Protein AF-A0A432ZAD6-F1 (afdb_monomer_lite)

Structure (mmCIF, N/CA/C/O backbone):
data_AF-A0A432ZAD6-F1
#
_entry.id   AF-A0A432ZAD6-F1
#
loop_
_atom_site.group_PDB
_atom_site.id
_atom_site.type_symbol
_atom_site.label_atom_id
_atom_site.label_alt_id
_atom_site.label_comp_id
_atom_site.label_asym_id
_atom_site.label_entity_id
_atom_site.label_seq_id
_atom_site.pdbx_PDB_ins_code
_atom_site.Cartn_x
_atom_site.Cartn_y
_atom_site.Cartn_z
_atom_site.occupancy
_atom_site.B_iso_or_equiv
_atom_site.auth_seq_id
_atom_site.auth_comp_id
_atom_site.auth_asym_id
_atom_site.auth_atom_id
_atom_site.pdbx_PDB_model_num
ATOM 1 N N . MET A 1 1 ? -1.387 8.967 -21.426 1.00 46.16 1 MET A N 1
ATOM 2 C CA . MET A 1 1 ? -1.398 7.583 -20.900 1.00 46.16 1 MET A CA 1
ATOM 3 C C . MET A 1 1 ? -1.574 7.706 -19.395 1.00 46.16 1 MET A C 1
ATOM 5 O O . MET A 1 1 ? -0.784 8.431 -18.834 1.00 46.16 1 MET A O 1
ATOM 9 N N . ASN A 1 2 ? -2.552 7.140 -18.695 1.00 56.88 2 ASN A N 1
ATOM 10 C CA . ASN A 1 2 ? -3.668 6.284 -19.090 1.00 56.88 2 ASN A CA 1
ATOM 11 C C . ASN A 1 2 ? -4.655 6.241 -17.907 1.00 56.88 2 ASN A C 1
ATOM 13 O O . ASN A 1 2 ? -4.482 5.418 -17.012 1.00 56.88 2 ASN A O 1
ATOM 17 N N . ASN A 1 3 ? -5.732 7.035 -17.953 1.00 74.56 3 ASN A N 1
ATOM 18 C CA . ASN A 1 3 ? -6.835 6.965 -16.976 1.00 74.56 3 ASN A CA 1
ATOM 19 C C . ASN A 1 3 ? -7.328 5.511 -16.779 1.00 74.56 3 ASN A C 1
ATOM 21 O O . ASN A 1 3 ? -7.700 5.096 -15.691 1.00 74.56 3 ASN A O 1
ATOM 25 N N . ILE A 1 4 ? -7.259 4.688 -17.834 1.00 84.56 4 ILE A N 1
ATOM 26 C CA . ILE A 1 4 ? -7.591 3.257 -17.796 1.00 84.56 4 ILE A CA 1
ATOM 27 C C . ILE A 1 4 ? -6.609 2.448 -16.929 1.00 84.56 4 ILE A C 1
ATOM 29 O O . ILE A 1 4 ? -7.041 1.604 -16.146 1.00 84.56 4 ILE A O 1
ATOM 33 N N . ILE A 1 5 ? -5.298 2.686 -17.055 1.00 87.06 5 ILE A N 1
ATOM 34 C CA . ILE A 1 5 ? -4.281 1.980 -16.258 1.00 87.06 5 ILE A CA 1
ATOM 35 C C . ILE A 1 5 ? -4.370 2.433 -14.804 1.00 87.06 5 ILE A C 1
ATOM 37 O O . ILE A 1 5 ? -4.410 1.590 -13.914 1.00 87.06 5 ILE A O 1
ATOM 41 N N . GLU A 1 6 ? -4.480 3.737 -14.561 1.00 88.00 6 GLU A N 1
ATOM 42 C CA . GLU A 1 6 ? -4.638 4.293 -13.215 1.00 88.00 6 GLU A CA 1
ATOM 43 C C . GLU A 1 6 ? -5.882 3.740 -12.514 1.00 88.00 6 GLU A C 1
ATOM 45 O O . GLU A 1 6 ? -5.793 3.315 -11.362 1.00 88.00 6 GLU A O 1
ATOM 50 N N . ASN A 1 7 ? -7.018 3.659 -13.217 1.00 91.19 7 ASN A N 1
ATOM 51 C CA . ASN A 1 7 ? -8.249 3.069 -12.690 1.00 91.19 7 ASN A CA 1
ATOM 52 C C . ASN A 1 7 ? -8.117 1.562 -12.445 1.00 91.19 7 ASN A C 1
ATOM 54 O O . ASN A 1 7 ? -8.635 1.055 -11.448 1.00 91.19 7 ASN A O 1
ATOM 58 N N . ARG A 1 8 ? -7.393 0.834 -13.307 1.00 92.44 8 ARG A N 1
ATOM 59 C CA . ARG A 1 8 ? -7.093 -0.590 -13.090 1.00 92.44 8 ARG A CA 1
ATOM 60 C C . ARG A 1 8 ? -6.236 -0.789 -11.841 1.00 92.44 8 ARG A C 1
ATOM 62 O O . ARG A 1 8 ? -6.579 -1.635 -11.017 1.00 92.44 8 ARG A O 1
ATOM 69 N N . ILE A 1 9 ? -5.161 -0.014 -11.686 1.00 93.88 9 ILE A N 1
ATOM 70 C CA . ILE A 1 9 ? -4.282 -0.067 -10.508 1.00 93.88 9 ILE A CA 1
ATOM 71 C C . ILE A 1 9 ? -5.083 0.274 -9.257 1.00 93.88 9 ILE A C 1
ATOM 73 O O . ILE A 1 9 ? -5.061 -0.505 -8.309 1.00 93.88 9 ILE A O 1
ATOM 77 N N . ARG A 1 10 ? -5.863 1.362 -9.275 1.00 94.81 10 ARG A N 1
ATOM 78 C CA . ARG A 1 10 ? -6.733 1.742 -8.155 1.00 94.81 10 ARG A CA 1
ATOM 79 C C . ARG A 1 10 ? -7.688 0.610 -7.784 1.00 94.81 10 ARG A C 1
ATOM 81 O O . ARG A 1 10 ? -7.736 0.220 -6.625 1.00 94.81 10 ARG A O 1
ATOM 88 N N . SER A 1 11 ? -8.400 0.028 -8.750 1.00 94.62 11 SER A N 1
ATOM 89 C CA . SER A 1 11 ? -9.347 -1.067 -8.487 1.00 94.62 11 SER A CA 1
ATOM 90 C C . SER A 1 11 ? -8.680 -2.292 -7.847 1.00 94.62 11 SER A C 1
ATOM 92 O O . SER A 1 11 ? -9.272 -2.929 -6.971 1.00 94.62 11 SER A O 1
ATOM 94 N N . LYS A 1 12 ? -7.444 -2.610 -8.249 1.00 95.06 12 LYS A N 1
ATOM 95 C CA . LYS A 1 12 ? -6.649 -3.694 -7.657 1.00 95.06 12 LYS A CA 1
ATOM 96 C C . LYS A 1 12 ? -6.122 -3.355 -6.271 1.00 95.06 12 LYS A C 1
ATOM 98 O O . LYS A 1 12 ? -6.205 -4.192 -5.384 1.00 95.06 12 LYS A O 1
ATOM 103 N N . CYS A 1 13 ? -5.636 -2.135 -6.073 1.00 96.25 13 CYS A N 1
ATOM 104 C CA . CYS A 1 13 ? -5.208 -1.651 -4.765 1.00 96.25 13 CYS A CA 1
ATOM 105 C C . CYS A 1 13 ? -6.363 -1.710 -3.761 1.00 96.25 13 CYS A C 1
ATOM 107 O O . CYS A 1 13 ? -6.183 -2.211 -2.660 1.00 96.25 13 CYS A O 1
ATOM 109 N N . LEU A 1 14 ? -7.566 -1.286 -4.162 1.00 96.00 14 LEU A N 1
ATOM 110 C CA . LEU A 1 14 ? -8.766 -1.397 -3.330 1.00 96.00 14 LEU A CA 1
ATOM 111 C C . LEU A 1 14 ? -9.080 -2.854 -2.976 1.00 96.00 14 LEU A C 1
ATOM 113 O O . LEU A 1 14 ? -9.347 -3.150 -1.819 1.00 96.00 14 LEU A O 1
ATOM 117 N N . ALA A 1 15 ? -8.997 -3.776 -3.942 1.00 96.12 15 ALA A N 1
ATOM 118 C CA . ALA A 1 15 ? -9.185 -5.202 -3.671 1.00 96.12 15 ALA A CA 1
ATOM 119 C C . ALA A 1 15 ? -8.120 -5.758 -2.707 1.00 96.12 15 ALA A C 1
ATOM 121 O O . ALA A 1 15 ? -8.442 -6.538 -1.816 1.00 96.12 15 ALA A O 1
ATOM 122 N N . ARG A 1 16 ? -6.862 -5.326 -2.850 1.00 95.88 16 ARG A N 1
ATOM 123 C CA . ARG A 1 16 ? -5.755 -5.729 -1.976 1.00 95.88 16 ARG A CA 1
ATOM 124 C C . ARG A 1 16 ? -5.918 -5.195 -0.553 1.00 95.88 16 ARG A C 1
ATOM 126 O O . ARG A 1 16 ? -5.740 -5.951 0.393 1.00 95.88 16 ARG A O 1
ATOM 133 N N . ILE A 1 17 ? -6.293 -3.928 -0.387 1.00 96.00 17 ILE A N 1
ATOM 134 C CA . ILE A 1 17 ? -6.570 -3.341 0.931 1.00 96.00 17 ILE A CA 1
ATOM 135 C C . ILE A 1 17 ? -7.781 -4.020 1.580 1.00 96.00 17 ILE A C 1
ATOM 137 O O . ILE A 1 17 ? -7.707 -4.382 2.752 1.00 96.00 17 ILE A O 1
ATOM 141 N N . ALA A 1 18 ? -8.852 -4.263 0.821 1.00 95.31 18 ALA A N 1
ATOM 142 C CA . ALA A 1 18 ? -10.017 -5.007 1.295 1.00 95.31 18 ALA A CA 1
ATOM 143 C C . ALA A 1 18 ? -9.625 -6.395 1.830 1.00 95.31 18 ALA A C 1
ATOM 145 O O . ALA A 1 18 ? -10.008 -6.759 2.939 1.00 95.31 18 ALA A O 1
ATOM 146 N N . ASP A 1 19 ? -8.774 -7.126 1.103 1.00 94.44 19 ASP A N 1
ATOM 147 C CA . ASP A 1 19 ? -8.229 -8.415 1.541 1.00 94.44 19 ASP A CA 1
ATOM 148 C C . ASP A 1 19 ? -7.329 -8.289 2.785 1.00 94.44 19 ASP A C 1
ATOM 150 O O . ASP A 1 19 ? -7.482 -9.035 3.752 1.00 94.44 19 ASP A O 1
ATOM 154 N N . ILE A 1 20 ? -6.411 -7.321 2.826 1.00 93.75 20 ILE A N 1
ATOM 155 C CA . ILE A 1 20 ? -5.501 -7.141 3.969 1.00 93.75 20 ILE A CA 1
ATOM 156 C C . ILE A 1 20 ? -6.274 -6.857 5.263 1.00 93.75 20 ILE A C 1
ATOM 158 O O . ILE A 1 20 ? -5.950 -7.441 6.304 1.00 93.75 20 ILE A O 1
ATOM 162 N N . PHE A 1 21 ? -7.266 -5.968 5.195 1.00 93.38 21 PHE A N 1
ATOM 163 C CA . PHE A 1 21 ? -8.049 -5.520 6.348 1.00 93.38 21 PHE A CA 1
ATOM 164 C C . PHE A 1 21 ? -9.321 -6.346 6.580 1.00 93.38 21 PHE A C 1
ATOM 166 O O . PHE A 1 21 ? -9.975 -6.153 7.601 1.00 93.38 21 PHE A O 1
ATOM 173 N N . GLN A 1 22 ? -9.633 -7.300 5.694 1.00 93.06 22 GLN A N 1
ATOM 174 C CA . GLN A 1 22 ? -10.830 -8.149 5.750 1.00 93.06 22 GLN A CA 1
ATOM 175 C C . GLN A 1 22 ? -12.127 -7.322 5.812 1.00 93.06 22 GLN A C 1
ATOM 177 O O . GLN A 1 22 ? -13.013 -7.577 6.628 1.00 93.06 22 GLN A O 1
ATOM 182 N N . VAL A 1 23 ? -12.217 -6.313 4.944 1.00 94.56 23 VAL A N 1
ATOM 183 C CA . VAL A 1 23 ? -13.373 -5.414 4.804 1.00 94.56 23 VAL A CA 1
ATOM 184 C C . VAL A 1 23 ? -13.943 -5.488 3.394 1.00 94.56 23 VAL A C 1
ATOM 186 O O . VAL A 1 23 ? -13.293 -5.978 2.474 1.00 94.56 23 VAL A O 1
ATOM 189 N N . ASP A 1 24 ? -15.163 -4.989 3.220 1.00 94.25 24 ASP A N 1
ATOM 190 C CA . ASP A 1 24 ? -15.805 -4.944 1.912 1.00 94.25 24 ASP A CA 1
ATOM 191 C C . ASP A 1 24 ? -15.147 -3.894 1.008 1.00 94.25 24 ASP A C 1
ATOM 193 O O . ASP A 1 24 ? -14.883 -2.769 1.446 1.00 94.25 24 ASP A O 1
ATOM 197 N N . LYS A 1 25 ? -14.882 -4.230 -0.257 1.00 94.12 25 LYS A N 1
ATOM 198 C CA . LYS A 1 25 ? -14.165 -3.327 -1.174 1.00 94.12 25 LYS A CA 1
ATOM 199 C C . LYS A 1 25 ? -14.979 -2.065 -1.454 1.00 94.12 25 LYS A C 1
ATOM 201 O O . LYS A 1 25 ? -14.416 -0.979 -1.560 1.00 94.12 25 LYS A O 1
ATOM 206 N N . GLU A 1 26 ? -16.289 -2.211 -1.560 1.00 92.94 26 GLU A N 1
ATOM 207 C CA . GLU A 1 26 ? -17.263 -1.162 -1.835 1.00 92.94 26 GLU A CA 1
ATOM 208 C C . GLU A 1 26 ? -17.372 -0.161 -0.676 1.00 92.94 26 GLU A C 1
ATOM 210 O O . GLU A 1 26 ? -17.802 0.973 -0.882 1.00 92.94 26 GLU A O 1
ATOM 215 N N . SER A 1 27 ? -16.936 -0.552 0.527 1.00 92.69 27 SER A N 1
ATOM 216 C CA . SER A 1 27 ? -16.864 0.333 1.696 1.00 92.69 27 SER A CA 1
ATOM 217 C C . SER A 1 27 ? -15.640 1.256 1.696 1.00 92.69 27 SER A C 1
ATOM 219 O O . SER A 1 27 ? -15.597 2.213 2.468 1.00 92.69 27 SER A O 1
ATOM 221 N N . LEU A 1 28 ? -14.650 0.993 0.834 1.00 94.06 28 LEU A N 1
ATOM 222 C CA . LEU A 1 28 ? -13.403 1.748 0.783 1.00 94.06 28 LEU A CA 1
ATOM 223 C C . LEU A 1 28 ? -13.533 2.992 -0.096 1.00 94.06 28 LEU A C 1
ATOM 225 O O . LEU A 1 28 ? -13.763 2.917 -1.305 1.00 94.06 28 LEU A O 1
ATOM 229 N N . THR A 1 29 ? -13.269 4.144 0.505 1.00 93.38 29 THR A N 1
ATOM 230 C CA . THR A 1 29 ? -13.095 5.426 -0.184 1.00 93.38 29 THR A CA 1
ATOM 231 C C . THR A 1 29 ? -11.632 5.868 -0.114 1.00 93.38 29 THR A C 1
ATOM 233 O O . THR A 1 29 ? -10.857 5.363 0.694 1.00 93.38 29 THR A O 1
ATOM 236 N N . GLY A 1 30 ? -11.215 6.816 -0.959 1.00 89.88 30 GLY A N 1
ATOM 237 C CA . GLY A 1 30 ? -9.823 7.291 -0.962 1.00 89.88 30 GLY A CA 1
ATOM 238 C C . GLY A 1 30 ? -9.386 7.899 0.379 1.00 89.88 30 GLY A C 1
ATOM 239 O O . GLY A 1 30 ? -8.273 7.660 0.835 1.00 89.88 30 GLY A O 1
ATOM 240 N N . ASP A 1 31 ? -10.286 8.619 1.042 1.00 94.19 31 ASP A N 1
ATOM 241 C CA . ASP A 1 31 ? -10.100 9.252 2.352 1.00 94.19 31 ASP A CA 1
ATOM 242 C C . ASP A 1 31 ? -10.246 8.286 3.539 1.00 94.19 31 ASP A C 1
ATOM 244 O O . ASP A 1 31 ? -10.073 8.687 4.690 1.00 94.19 31 ASP A O 1
ATOM 248 N N . THR A 1 32 ? -10.535 7.006 3.288 1.00 94.50 32 THR A N 1
ATOM 249 C CA . THR A 1 32 ? -10.594 5.997 4.346 1.00 94.50 32 THR A CA 1
ATOM 250 C C . THR A 1 32 ? -9.219 5.850 5.004 1.00 94.50 32 THR A C 1
ATOM 252 O O . THR A 1 32 ? -8.244 5.450 4.365 1.00 94.50 32 THR A O 1
ATOM 255 N N . GLU A 1 33 ? -9.142 6.151 6.300 1.00 96.06 33 GLU A N 1
ATOM 256 C CA . GLU A 1 33 ? -7.939 5.947 7.111 1.00 96.06 33 GLU A CA 1
ATOM 257 C C . GLU A 1 33 ? -7.727 4.457 7.403 1.00 96.06 33 GLU A C 1
ATOM 259 O O . GLU A 1 33 ? -8.618 3.772 7.913 1.00 96.06 33 GLU A O 1
ATOM 264 N N . LEU A 1 34 ? -6.514 3.957 7.162 1.00 92.94 34 LEU A N 1
ATOM 265 C CA . LEU A 1 34 ? -6.171 2.547 7.379 1.00 92.94 34 LEU A CA 1
ATOM 266 C C . LEU A 1 34 ? -6.264 2.142 8.861 1.00 92.94 34 LEU A C 1
ATOM 268 O O . LEU A 1 34 ? -6.593 1.005 9.190 1.00 92.94 34 LEU A O 1
ATOM 272 N N . THR A 1 35 ? -6.033 3.084 9.776 1.00 92.81 35 THR A N 1
ATOM 273 C CA . THR A 1 35 ? -6.207 2.902 11.228 1.00 92.81 35 THR A CA 1
ATOM 274 C C . THR A 1 35 ? -7.648 2.628 11.62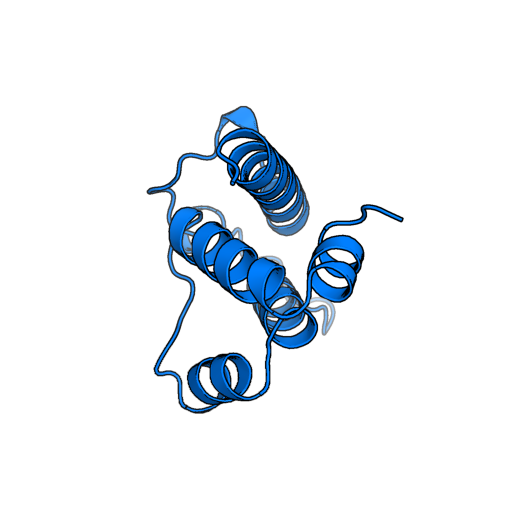8 1.00 92.81 35 THR A C 1
ATOM 276 O O . THR A 1 35 ? -7.865 1.864 12.564 1.00 92.81 35 THR A O 1
ATOM 279 N N . LYS A 1 36 ? -8.632 3.180 10.908 1.00 91.56 36 LYS A N 1
ATOM 280 C CA . LYS A 1 36 ? -10.060 2.931 11.164 1.00 91.56 36 LYS A CA 1
ATOM 281 C C . LYS A 1 36 ? -10.501 1.546 10.698 1.00 91.56 36 LYS A C 1
ATOM 283 O O . LYS A 1 36 ? -11.432 0.987 11.267 1.00 91.56 36 LYS A O 1
ATOM 288 N N . LEU A 1 37 ? -9.823 0.990 9.693 1.00 89.31 37 LEU A N 1
ATOM 289 C CA . LEU A 1 37 ? -10.055 -0.373 9.207 1.00 89.31 37 LEU A CA 1
ATOM 290 C C . LEU A 1 37 ? -9.422 -1.432 10.115 1.00 89.31 37 LEU A C 1
ATOM 292 O O . LEU A 1 37 ? -9.782 -2.607 10.063 1.00 89.31 37 LEU A O 1
ATOM 296 N N . TYR A 1 38 ? -8.438 -1.039 10.921 1.00 88.31 38 TYR A N 1
ATOM 297 C CA . TYR A 1 38 ? -7.682 -1.974 11.729 1.00 88.31 38 TYR A CA 1
ATOM 298 C C . TYR A 1 38 ? -8.504 -2.499 12.908 1.00 88.31 38 TYR A C 1
ATOM 300 O O . TYR A 1 38 ? -8.843 -1.766 13.835 1.00 88.31 38 TYR A O 1
ATOM 308 N N . VAL A 1 39 ? -8.740 -3.809 12.912 1.00 83.88 39 VAL A N 1
ATOM 309 C CA . VAL A 1 39 ? -9.310 -4.525 14.055 1.00 83.88 39 VAL A CA 1
ATOM 310 C C . VAL A 1 39 ? -8.184 -5.277 14.769 1.00 83.88 39 VAL A C 1
ATOM 312 O O . VAL A 1 39 ? -7.664 -6.250 14.209 1.00 83.88 39 VAL A O 1
ATOM 315 N N . PRO A 1 40 ? -7.797 -4.872 15.996 1.00 79.19 40 PRO A N 1
ATOM 316 C CA . PRO A 1 40 ? -6.757 -5.553 16.754 1.00 79.19 40 PRO A CA 1
ATOM 317 C C . PRO A 1 40 ? -7.107 -7.027 16.956 1.00 79.19 40 PRO A C 1
ATOM 319 O O . PRO A 1 40 ? -8.141 -7.366 17.529 1.00 79.19 40 PRO A O 1
ATOM 322 N N . GLN A 1 41 ? -6.228 -7.911 16.496 1.00 73.19 41 GLN A N 1
ATOM 323 C CA . GLN A 1 41 ? -6.373 -9.345 16.713 1.00 73.19 41 GLN A CA 1
ATOM 324 C C . GLN A 1 41 ? -5.585 -9.762 17.963 1.00 73.19 41 GLN A C 1
ATOM 326 O O . GLN A 1 41 ? -4.502 -9.223 18.209 1.00 73.19 41 GLN A O 1
ATOM 331 N N . PRO A 1 42 ? -6.077 -10.731 18.758 1.00 69.88 42 PRO A N 1
ATOM 332 C CA . PRO A 1 42 ? -5.328 -11.257 19.891 1.00 69.88 42 PRO A CA 1
ATOM 333 C C . PRO A 1 42 ? -3.957 -11.768 19.439 1.00 69.88 42 PRO A C 1
ATOM 335 O O . PRO A 1 42 ? -3.867 -12.579 18.515 1.00 69.88 42 PRO A O 1
ATOM 338 N N . VAL A 1 43 ? -2.895 -11.336 20.127 1.00 62.69 43 VAL A N 1
ATOM 339 C CA . VAL A 1 43 ? -1.498 -11.732 19.875 1.00 62.69 43 VAL A CA 1
ATOM 340 C C . VAL A 1 43 ? -1.281 -13.178 20.337 1.00 62.69 43 VAL A C 1
ATOM 342 O O . VAL A 1 43 ? -0.587 -13.454 21.307 1.00 62.69 43 VAL A O 1
ATOM 345 N N . ARG A 1 44 ? -1.959 -14.136 19.701 1.00 60.25 44 ARG A N 1
ATOM 346 C CA . ARG A 1 44 ? -1.785 -15.570 19.983 1.00 60.25 44 ARG A CA 1
ATOM 347 C C . ARG A 1 44 ? -0.696 -16.202 19.128 1.00 60.25 44 ARG A C 1
ATOM 349 O O . ARG A 1 44 ? -0.234 -17.292 19.436 1.00 60.25 44 ARG A O 1
ATOM 356 N N . PHE A 1 45 ? -0.258 -15.504 18.088 1.00 58.16 45 PHE A N 1
ATOM 357 C CA . PHE A 1 45 ? 0.806 -15.929 17.196 1.00 58.16 45 PHE A CA 1
ATOM 358 C C . PHE A 1 45 ? 1.562 -14.680 16.749 1.00 58.16 45 PHE A C 1
ATOM 360 O O . PHE A 1 45 ? 0.930 -13.648 16.531 1.00 58.16 45 PHE A O 1
ATOM 367 N N . TRP A 1 46 ? 2.882 -14.773 16.588 1.00 67.44 46 TRP A N 1
ATOM 368 C CA . TRP A 1 46 ? 3.743 -13.755 15.966 1.00 67.44 46 TRP A CA 1
ATOM 369 C C . TRP A 1 46 ? 3.416 -13.606 14.467 1.00 67.44 46 TRP A C 1
ATOM 371 O O . TRP A 1 46 ? 4.257 -13.812 13.597 1.00 67.44 46 TRP A O 1
ATOM 381 N N . LYS A 1 47 ? 2.145 -13.369 14.146 1.00 71.69 47 LYS A N 1
ATOM 382 C CA . LYS A 1 47 ? 1.636 -13.190 12.794 1.00 71.69 47 LYS A CA 1
ATOM 383 C C . LYS A 1 47 ? 1.740 -11.716 12.440 1.00 71.69 47 LYS A C 1
ATOM 385 O O . LYS A 1 47 ? 1.396 -10.862 13.253 1.00 71.69 47 LYS A O 1
ATOM 390 N N . ARG A 1 48 ? 2.171 -11.453 11.205 1.00 81.94 48 ARG A N 1
ATOM 391 C CA . ARG A 1 48 ? 2.131 -10.121 10.599 1.00 81.94 48 ARG A CA 1
ATOM 392 C C . ARG A 1 48 ? 0.709 -9.567 10.661 1.00 81.94 48 ARG A C 1
ATOM 394 O O . ARG A 1 48 ? -0.242 -10.268 10.298 1.00 81.94 48 ARG A O 1
ATOM 401 N N . ASN A 1 49 ? 0.577 -8.335 11.134 1.00 89.38 49 ASN A N 1
ATOM 402 C CA . ASN A 1 49 ? -0.688 -7.614 11.162 1.00 89.38 49 ASN A CA 1
ATOM 403 C C . ASN A 1 49 ? -0.978 -6.963 9.788 1.00 89.38 49 ASN A C 1
ATOM 405 O O . ASN A 1 49 ? -0.215 -7.117 8.834 1.00 89.38 49 ASN A O 1
ATOM 409 N N . ALA A 1 50 ? -2.110 -6.266 9.669 1.00 91.38 50 ALA A N 1
ATOM 410 C CA . ALA A 1 50 ? -2.508 -5.606 8.425 1.00 91.38 50 ALA A CA 1
ATOM 411 C C . ALA A 1 50 ? -1.498 -4.537 7.963 1.00 91.38 50 ALA A C 1
ATOM 413 O O . ALA A 1 50 ? -1.169 -4.477 6.782 1.00 91.38 50 ALA A O 1
ATOM 414 N N . PHE A 1 51 ? -0.947 -3.748 8.887 1.00 92.44 51 PHE A N 1
ATOM 415 C CA . PHE A 1 51 ? 0.058 -2.730 8.574 1.00 92.44 51 PHE A CA 1
ATOM 416 C C . PHE A 1 51 ? 1.388 -3.330 8.133 1.00 92.44 51 PHE A C 1
ATOM 418 O O . PHE A 1 51 ? 2.003 -2.799 7.214 1.00 92.44 51 PHE A O 1
ATOM 425 N N . ASP A 1 52 ? 1.801 -4.453 8.722 1.00 91.12 52 ASP A N 1
ATOM 426 C CA . ASP A 1 52 ? 3.000 -5.169 8.280 1.00 91.12 52 ASP A CA 1
ATOM 427 C C . ASP A 1 52 ? 2.854 -5.594 6.813 1.00 91.12 52 ASP A C 1
ATOM 429 O O . ASP A 1 52 ? 3.757 -5.374 6.012 1.00 91.12 52 ASP A O 1
ATOM 433 N N . LYS A 1 53 ? 1.682 -6.127 6.435 1.00 93.00 53 LYS A N 1
ATOM 434 C CA . LYS A 1 53 ? 1.385 -6.504 5.043 1.00 93.00 53 LYS A CA 1
ATOM 435 C C . LYS A 1 53 ? 1.377 -5.298 4.102 1.00 93.00 53 LYS A C 1
ATOM 437 O O . LYS A 1 53 ? 1.917 -5.392 3.008 1.00 93.00 53 LYS A O 1
ATOM 442 N N . VAL A 1 54 ? 0.787 -4.172 4.517 1.00 94.88 54 VAL A N 1
ATOM 443 C CA . VAL A 1 54 ? 0.816 -2.928 3.726 1.00 94.88 54 VAL A CA 1
ATOM 444 C C . VAL A 1 54 ? 2.255 -2.459 3.522 1.00 94.88 54 VAL A C 1
ATOM 446 O O . VAL A 1 54 ? 2.631 -2.098 2.412 1.00 94.88 54 VAL A O 1
ATOM 449 N N . LEU A 1 55 ? 3.075 -2.474 4.573 1.00 93.31 55 LEU A N 1
ATOM 450 C CA . LEU A 1 55 ? 4.471 -2.064 4.481 1.00 93.31 55 LEU A CA 1
ATOM 451 C C . LEU A 1 55 ? 5.281 -2.989 3.565 1.00 93.31 55 LEU A C 1
ATOM 453 O O . LEU A 1 55 ? 6.100 -2.496 2.792 1.00 93.31 55 LEU A O 1
ATOM 457 N N . ASP A 1 56 ? 5.048 -4.299 3.629 1.00 93.44 56 ASP A N 1
ATOM 458 C CA . ASP A 1 56 ? 5.671 -5.270 2.727 1.00 93.44 56 ASP A CA 1
ATOM 459 C C . ASP A 1 56 ? 5.285 -4.995 1.265 1.00 93.44 56 ASP A C 1
ATOM 461 O O . ASP A 1 56 ? 6.172 -4.854 0.427 1.00 93.44 56 ASP A O 1
ATOM 465 N N . ASP A 1 57 ? 3.991 -4.801 0.974 1.00 95.19 57 ASP A N 1
ATOM 466 C CA . ASP A 1 57 ? 3.507 -4.448 -0.368 1.00 95.19 57 ASP A CA 1
ATOM 467 C C . ASP A 1 57 ? 4.226 -3.198 -0.914 1.00 95.19 57 ASP A C 1
ATOM 469 O O . ASP A 1 57 ? 4.705 -3.188 -2.050 1.00 95.19 57 ASP A O 1
ATOM 473 N N . LEU A 1 58 ? 4.326 -2.135 -0.102 1.00 95.38 58 LEU A N 1
ATOM 474 C CA . LEU A 1 58 ? 4.995 -0.888 -0.488 1.00 95.38 58 LEU A CA 1
ATOM 475 C C . LEU A 1 58 ? 6.490 -1.108 -0.753 1.00 95.38 58 LEU A C 1
ATOM 477 O O . LEU A 1 58 ? 7.030 -0.566 -1.717 1.00 95.38 58 LEU A O 1
ATOM 481 N N . ARG A 1 59 ? 7.167 -1.907 0.077 1.00 94.38 59 ARG A N 1
ATOM 482 C CA . ARG A 1 59 ? 8.596 -2.214 -0.082 1.00 94.38 59 ARG A CA 1
ATOM 483 C C . ARG A 1 59 ? 8.875 -3.057 -1.320 1.00 94.38 59 ARG A C 1
ATOM 485 O O . ARG A 1 59 ? 9.842 -2.773 -2.023 1.00 94.38 59 ARG A O 1
ATOM 492 N N . ASP A 1 60 ? 8.029 -4.040 -1.598 1.00 94.25 60 ASP A N 1
ATOM 493 C CA . ASP A 1 60 ? 8.173 -4.940 -2.743 1.00 94.25 60 ASP A CA 1
ATOM 494 C C . ASP A 1 60 ? 7.895 -4.221 -4.071 1.00 94.25 60 ASP A C 1
ATOM 496 O O . ASP A 1 60 ? 8.531 -4.508 -5.089 1.00 94.25 60 ASP A O 1
ATOM 500 N N . ALA A 1 61 ? 6.989 -3.239 -4.063 1.00 93.62 61 ALA A N 1
ATOM 501 C CA . ALA A 1 61 ? 6.716 -2.383 -5.213 1.00 93.62 61 ALA A CA 1
ATOM 502 C C . ALA A 1 61 ? 7.792 -1.304 -5.443 1.00 93.62 61 ALA A C 1
ATOM 504 O O . ALA A 1 61 ? 7.985 -0.857 -6.578 1.00 93.62 61 ALA A O 1
ATOM 505 N N . ALA A 1 62 ? 8.483 -0.866 -4.387 1.00 92.62 62 ALA A N 1
ATOM 506 C CA . ALA A 1 62 ? 9.299 0.340 -4.414 1.00 92.62 62 ALA A CA 1
ATOM 507 C C . ALA A 1 62 ? 10.510 0.290 -5.368 1.00 92.62 62 ALA A C 1
ATOM 509 O O . ALA A 1 62 ? 11.259 -0.689 -5.486 1.00 92.62 62 ALA A O 1
ATOM 510 N N . GLY A 1 63 ? 10.751 1.438 -6.006 1.00 87.69 63 GLY A N 1
ATOM 511 C CA . GLY A 1 63 ? 12.020 1.800 -6.630 1.00 87.69 63 GLY A CA 1
ATOM 512 C C . GLY A 1 63 ? 13.105 2.161 -5.610 1.00 87.69 63 GLY A C 1
ATOM 513 O O . GLY A 1 63 ? 12.861 2.214 -4.406 1.00 87.69 63 GLY A O 1
ATOM 514 N N . LYS A 1 64 ? 14.326 2.444 -6.087 1.00 86.25 64 LYS A N 1
ATOM 515 C CA . LYS A 1 64 ? 15.460 2.825 -5.218 1.00 86.25 64 LYS A CA 1
ATOM 516 C C . LYS A 1 64 ? 15.206 4.137 -4.459 1.00 86.25 64 LYS A C 1
ATOM 518 O O . LYS A 1 64 ? 15.645 4.270 -3.320 1.00 86.25 64 LYS A O 1
ATOM 523 N N . GLU A 1 65 ? 14.494 5.081 -5.067 1.00 85.25 65 GLU A N 1
ATOM 524 C CA . GLU A 1 65 ? 14.157 6.349 -4.416 1.00 85.25 65 GLU A CA 1
ATOM 525 C C . GLU A 1 65 ? 12.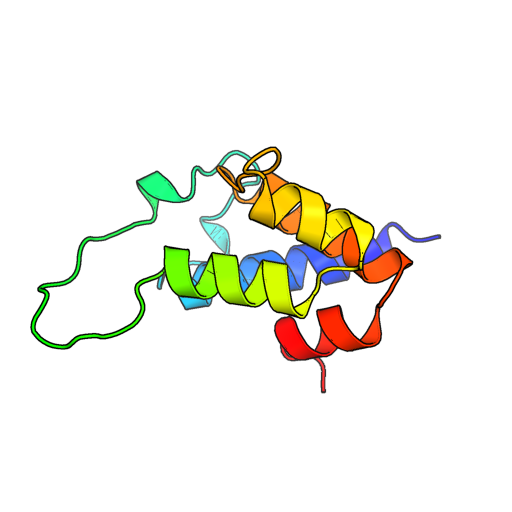946 6.189 -3.485 1.00 85.25 65 GLU A C 1
ATOM 527 O O . GLU A 1 65 ? 13.015 6.574 -2.320 1.00 85.25 65 GLU A O 1
ATOM 532 N N . SER A 1 66 ? 11.882 5.508 -3.923 1.00 87.31 66 SER A N 1
ATOM 533 C CA . SER A 1 66 ? 10.690 5.278 -3.091 1.00 87.31 66 SER A CA 1
ATOM 534 C C . SER A 1 66 ? 10.980 4.438 -1.842 1.00 87.31 66 SER A C 1
ATOM 536 O O . SER A 1 66 ? 10.439 4.716 -0.773 1.00 87.31 66 SER A O 1
ATOM 538 N N . ILE A 1 67 ? 11.886 3.453 -1.923 1.00 89.75 67 ILE A N 1
ATOM 539 C CA . ILE A 1 67 ? 12.288 2.661 -0.748 1.00 89.75 67 ILE A CA 1
ATOM 540 C C . ILE A 1 67 ? 13.049 3.515 0.269 1.00 89.75 67 ILE A C 1
ATOM 542 O O . ILE A 1 67 ? 12.959 3.274 1.472 1.00 89.75 67 ILE A O 1
ATOM 546 N N . LYS A 1 68 ? 13.787 4.532 -0.194 1.00 89.31 68 LYS A N 1
ATOM 547 C CA . LYS A 1 68 ? 14.482 5.464 0.691 1.00 89.31 68 LYS A CA 1
ATOM 548 C C . LYS A 1 68 ? 13.471 6.264 1.505 1.00 89.31 68 LYS A C 1
ATOM 550 O O . LYS A 1 68 ? 13.632 6.308 2.716 1.00 89.31 68 LYS A O 1
ATOM 555 N N . LEU A 1 69 ? 12.420 6.785 0.863 1.00 88.50 69 LEU A N 1
ATOM 556 C CA . LEU A 1 69 ? 11.329 7.513 1.531 1.00 88.50 69 LEU A CA 1
ATOM 557 C C . LEU A 1 69 ? 10.630 6.656 2.597 1.00 88.50 69 LEU A C 1
ATOM 559 O O . LEU A 1 69 ? 10.345 7.135 3.692 1.00 88.50 69 LEU A O 1
ATOM 563 N N . LEU A 1 70 ? 10.399 5.372 2.302 1.00 88.81 70 LEU A N 1
ATOM 564 C CA . LEU A 1 70 ? 9.838 4.426 3.272 1.00 88.81 70 LEU A CA 1
ATOM 565 C C . LEU A 1 70 ? 10.778 4.196 4.464 1.00 88.81 70 LEU A C 1
ATOM 567 O O . LEU A 1 70 ? 10.332 4.133 5.606 1.00 88.81 70 LEU A O 1
ATOM 571 N N . ASN A 1 71 ? 12.080 4.051 4.210 1.00 88.56 71 ASN A N 1
ATOM 572 C CA . ASN A 1 71 ? 13.061 3.735 5.248 1.00 88.56 71 ASN A CA 1
ATOM 573 C C . ASN A 1 71 ? 13.421 4.935 6.131 1.00 88.56 71 ASN A C 1
ATOM 575 O O . ASN A 1 71 ? 13.772 4.737 7.293 1.00 88.56 71 ASN A O 1
ATOM 579 N N . THR A 1 72 ? 13.359 6.159 5.601 1.00 90.06 72 THR A N 1
ATOM 580 C CA . THR A 1 72 ? 13.547 7.389 6.385 1.00 90.06 72 THR A CA 1
ATOM 581 C C . THR A 1 72 ? 12.294 7.781 7.165 1.00 90.06 72 THR A C 1
ATOM 583 O O . THR A 1 72 ? 12.393 8.575 8.096 1.00 90.06 72 THR A O 1
ATOM 586 N N . GLY A 1 73 ? 11.135 7.205 6.829 1.00 88.06 73 GLY A N 1
ATOM 587 C CA . GLY A 1 73 ? 9.844 7.578 7.406 1.00 88.06 73 GLY A CA 1
ATOM 588 C C . GLY A 1 73 ? 9.246 8.847 6.794 1.00 88.06 73 GLY A C 1
ATOM 589 O O . GLY A 1 73 ? 8.236 9.334 7.292 1.00 88.06 73 GLY A O 1
ATOM 590 N N . ASP A 1 74 ? 9.832 9.360 5.706 1.00 89.25 74 ASP A N 1
ATOM 591 C CA . ASP A 1 74 ? 9.326 10.533 4.977 1.00 89.25 74 ASP A CA 1
ATOM 592 C C . ASP A 1 74 ? 8.016 10.232 4.232 1.00 89.25 74 ASP A C 1
ATOM 594 O O . ASP A 1 74 ? 7.291 11.144 3.836 1.00 89.25 74 ASP A O 1
ATOM 598 N N . PHE A 1 75 ? 7.699 8.947 4.045 1.00 90.69 75 PHE A N 1
ATOM 599 C CA . PHE A 1 75 ? 6.410 8.491 3.547 1.00 90.69 75 PHE A CA 1
ATOM 600 C C . PHE A 1 75 ? 5.789 7.460 4.490 1.00 90.69 75 PHE A C 1
ATOM 602 O O . PHE A 1 75 ? 6.396 6.435 4.808 1.00 90.69 75 PHE A O 1
ATOM 609 N N . VAL A 1 76 ? 4.535 7.704 4.869 1.00 89.56 76 VAL A N 1
ATOM 610 C CA . VAL A 1 76 ? 3.684 6.766 5.603 1.00 89.56 76 VAL A CA 1
ATOM 611 C C . VAL A 1 76 ? 2.325 6.743 4.915 1.00 89.56 76 VAL A C 1
ATOM 613 O O . VAL A 1 76 ? 1.688 7.783 4.775 1.00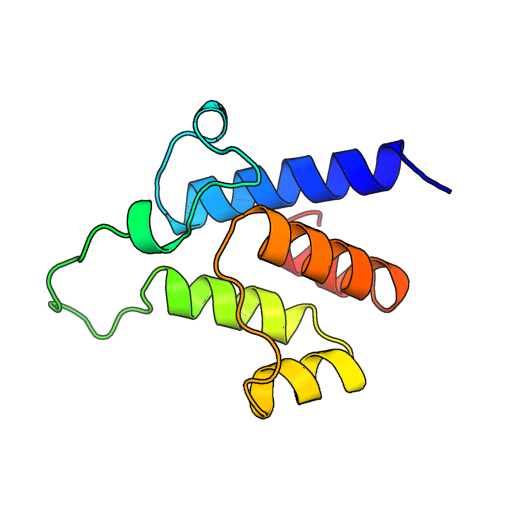 89.56 76 VAL A O 1
ATOM 616 N N . ALA A 1 77 ? 1.869 5.563 4.497 1.00 92.38 77 ALA A N 1
ATOM 617 C CA . ALA A 1 77 ? 0.519 5.409 3.970 1.00 92.38 77 ALA A CA 1
ATOM 618 C C . ALA A 1 77 ? -0.486 5.458 5.130 1.00 92.38 77 ALA A C 1
ATOM 620 O O . ALA A 1 77 ? -0.547 4.534 5.942 1.00 92.38 77 ALA A O 1
ATOM 621 N N . THR A 1 78 ? -1.253 6.545 5.219 1.00 94.44 78 THR A N 1
ATOM 622 C CA . THR A 1 78 ? -2.263 6.740 6.275 1.00 94.44 78 THR A CA 1
ATOM 623 C C . THR A 1 78 ? -3.674 6.461 5.774 1.00 94.44 78 THR A C 1
ATOM 625 O O . THR A 1 78 ? -4.516 5.957 6.521 1.00 94.44 78 THR A O 1
ATOM 628 N N . THR A 1 79 ? -3.907 6.728 4.492 1.00 96.75 79 THR A N 1
ATOM 629 C CA . THR A 1 79 ? -5.182 6.545 3.804 1.00 96.75 79 THR A CA 1
ATOM 630 C C . THR A 1 79 ? -5.069 5.526 2.674 1.00 96.75 79 THR A C 1
ATOM 632 O O . THR A 1 79 ? -3.976 5.171 2.218 1.00 96.75 79 THR A O 1
ATOM 635 N N . VAL A 1 80 ? -6.220 5.066 2.187 1.00 95.88 80 VAL A N 1
ATOM 636 C CA . VAL A 1 80 ? -6.302 4.244 0.974 1.00 95.88 80 VAL A CA 1
ATOM 637 C C . VAL A 1 80 ? -5.703 4.976 -0.231 1.00 95.88 80 VAL A C 1
ATOM 639 O O . VAL A 1 80 ? -4.990 4.355 -1.021 1.00 95.88 80 VAL A O 1
ATOM 642 N N . ASP A 1 81 ? -5.946 6.282 -0.380 1.00 96.06 81 ASP A N 1
ATOM 643 C CA . ASP A 1 81 ? -5.421 7.040 -1.521 1.00 96.06 81 ASP A CA 1
ATOM 644 C C . ASP A 1 81 ? -3.893 7.189 -1.469 1.00 96.06 81 ASP A C 1
ATOM 646 O O . ASP A 1 81 ? -3.257 7.118 -2.519 1.00 96.06 81 ASP A O 1
ATOM 650 N N . ASP A 1 82 ? -3.286 7.299 -0.280 1.00 96.12 82 ASP A N 1
ATOM 651 C CA . ASP A 1 82 ? -1.820 7.300 -0.135 1.00 96.12 82 ASP A CA 1
ATOM 652 C C . ASP A 1 82 ? -1.211 6.010 -0.697 1.00 96.12 82 ASP A C 1
ATOM 654 O O . ASP A 1 82 ? -0.262 6.047 -1.484 1.00 96.12 82 ASP A O 1
ATOM 658 N N . TYR A 1 83 ? -1.790 4.861 -0.331 1.00 96.69 83 TYR A N 1
ATOM 659 C CA . TYR A 1 83 ? -1.359 3.555 -0.829 1.00 96.69 83 TYR A CA 1
ATOM 660 C C . TYR A 1 83 ? -1.536 3.450 -2.351 1.00 96.69 83 TYR A C 1
ATOM 662 O O . TYR A 1 83 ? -0.607 3.056 -3.058 1.00 96.69 83 TYR A O 1
ATOM 670 N N . VAL A 1 84 ? -2.700 3.850 -2.876 1.00 96.31 84 VAL A N 1
ATOM 671 C CA . VAL A 1 84 ? -2.983 3.828 -4.323 1.00 96.31 84 VAL A CA 1
ATOM 672 C C . VAL A 1 84 ? -1.990 4.700 -5.089 1.00 96.31 84 VAL A C 1
ATOM 674 O O . VAL A 1 84 ? -1.426 4.245 -6.085 1.00 96.31 84 VAL A O 1
ATOM 677 N N . ARG A 1 85 ? -1.751 5.934 -4.635 1.00 94.94 85 ARG A N 1
ATOM 678 C CA . ARG A 1 85 ? -0.817 6.865 -5.286 1.00 94.94 85 ARG A CA 1
ATOM 679 C C . ARG A 1 85 ? 0.602 6.323 -5.279 1.00 94.94 85 ARG A C 1
ATOM 681 O O . ARG A 1 85 ? 1.273 6.373 -6.306 1.00 94.94 85 ARG A O 1
ATOM 688 N N . PHE A 1 86 ? 1.045 5.755 -4.159 1.00 95.12 86 PHE A N 1
ATOM 689 C CA . PHE A 1 86 ? 2.366 5.141 -4.083 1.00 95.12 86 PHE A CA 1
ATOM 690 C C . PHE A 1 86 ? 2.513 3.990 -5.085 1.00 95.12 86 PHE A C 1
ATOM 692 O O . PHE A 1 86 ? 3.516 3.912 -5.794 1.00 95.12 86 PHE A O 1
ATOM 699 N N . MET A 1 87 ? 1.494 3.135 -5.204 1.00 95.25 87 MET A N 1
ATOM 700 C CA . MET A 1 87 ? 1.482 2.044 -6.182 1.00 95.25 87 MET A CA 1
ATOM 701 C C . MET A 1 87 ? 1.478 2.545 -7.626 1.00 95.25 87 MET A C 1
ATOM 703 O O . MET A 1 87 ? 2.134 1.947 -8.475 1.00 95.25 87 MET A O 1
ATOM 707 N N . GLN A 1 88 ? 0.781 3.644 -7.917 1.00 94.06 88 GLN A N 1
ATOM 708 C CA . GLN A 1 88 ? 0.799 4.272 -9.240 1.00 94.06 88 GLN A CA 1
ATOM 709 C C . GLN A 1 88 ? 2.194 4.801 -9.593 1.00 94.06 88 GLN A C 1
ATOM 711 O O . GLN A 1 88 ? 2.701 4.470 -10.661 1.00 94.06 88 GLN A O 1
ATOM 716 N N . ILE A 1 89 ? 2.851 5.519 -8.675 1.00 92.75 89 ILE A N 1
ATOM 717 C CA . ILE A 1 89 ? 4.233 5.996 -8.856 1.00 92.75 89 ILE A CA 1
ATOM 718 C C . ILE A 1 89 ? 5.178 4.812 -9.094 1.00 92.75 89 ILE A C 1
ATOM 720 O O . ILE A 1 89 ? 5.949 4.796 -10.051 1.00 92.75 89 ILE A O 1
ATOM 724 N N . CYS A 1 90 ? 5.081 3.768 -8.268 1.00 93.69 90 CYS A N 1
ATOM 725 C CA . CYS A 1 90 ? 5.911 2.576 -8.430 1.00 93.69 90 CYS A CA 1
ATOM 726 C C . CYS A 1 90 ? 5.631 1.836 -9.744 1.00 93.69 90 CYS A C 1
ATOM 728 O O . CYS A 1 90 ? 6.533 1.211 -10.300 1.00 93.69 90 CYS A O 1
ATOM 730 N N . TYR A 1 91 ? 4.405 1.904 -10.267 1.00 93.12 91 TYR A N 1
ATOM 731 C CA . TYR A 1 91 ? 4.046 1.260 -11.526 1.00 93.12 91 TYR A CA 1
ATOM 732 C C . TYR A 1 91 ? 4.706 1.939 -12.727 1.00 93.12 91 TYR A C 1
ATOM 734 O O . TYR A 1 91 ? 5.061 1.250 -13.681 1.00 93.12 91 TYR A O 1
ATOM 742 N N . GLU A 1 92 ? 4.891 3.259 -12.688 1.00 91.00 92 GLU A N 1
ATOM 743 C CA . GLU A 1 92 ? 5.591 3.993 -13.749 1.00 91.00 92 GLU A CA 1
ATOM 744 C C . GLU A 1 92 ? 7.050 3.541 -13.879 1.00 91.00 92 GLU A C 1
ATOM 746 O O . GLU A 1 92 ? 7.555 3.377 -14.990 1.00 91.00 92 GLU A O 1
ATOM 751 N N . GLU A 1 93 ? 7.711 3.260 -12.754 1.00 90.44 93 GLU A N 1
ATOM 752 C CA . GLU A 1 93 ? 9.102 2.801 -12.738 1.00 90.44 93 GLU A CA 1
ATOM 753 C C . GLU A 1 93 ? 9.239 1.281 -12.927 1.00 90.44 93 GLU A C 1
ATOM 755 O O . GLU A 1 93 ? 10.173 0.801 -13.577 1.00 90.44 93 GLU A O 1
ATOM 760 N N . ARG A 1 94 ? 8.352 0.497 -12.300 1.00 91.31 94 ARG A N 1
ATOM 761 C CA . ARG A 1 94 ? 8.492 -0.959 -12.112 1.00 91.31 94 ARG A CA 1
ATOM 762 C C . ARG A 1 94 ? 7.145 -1.690 -12.219 1.00 91.31 94 ARG A C 1
ATOM 764 O O . ARG A 1 94 ? 6.733 -2.379 -11.281 1.00 91.31 94 ARG A O 1
ATOM 771 N N . PRO A 1 95 ? 6.479 -1.658 -13.386 1.00 92.62 95 PRO A N 1
ATOM 772 C CA . PRO A 1 95 ? 5.116 -2.175 -13.537 1.00 92.62 95 PRO A CA 1
ATOM 773 C C . PRO A 1 95 ? 4.983 -3.666 -13.196 1.00 92.62 95 PRO A C 1
ATOM 775 O O . PRO A 1 95 ? 3.971 -4.084 -12.642 1.00 92.62 95 PRO A O 1
ATOM 778 N N . LYS A 1 96 ? 6.021 -4.472 -13.465 1.00 93.38 96 LYS A N 1
ATOM 779 C CA . LYS A 1 96 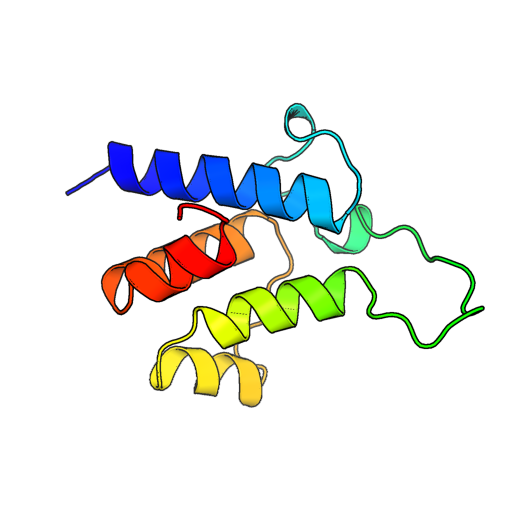? 6.028 -5.913 -13.161 1.00 93.38 96 LYS A CA 1
ATOM 780 C C . LYS A 1 96 ? 5.994 -6.216 -11.660 1.00 93.38 96 LYS A C 1
ATOM 782 O O . LYS A 1 96 ? 5.365 -7.190 -11.266 1.00 93.38 96 LYS A O 1
ATOM 787 N N . LEU A 1 97 ? 6.660 -5.407 -10.831 1.00 93.81 97 LEU A N 1
ATOM 788 C CA . LEU A 1 97 ? 6.663 -5.619 -9.379 1.00 93.81 97 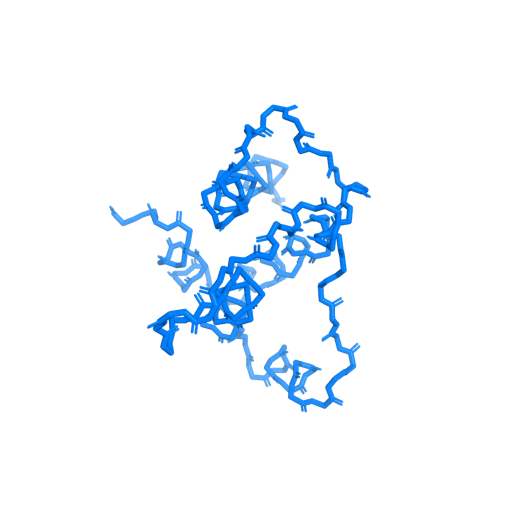LEU A CA 1
ATOM 789 C C . LEU A 1 97 ? 5.313 -5.242 -8.778 1.00 93.81 97 LEU A C 1
ATOM 791 O O . LEU A 1 97 ? 4.755 -6.008 -8.004 1.00 93.81 97 LEU A O 1
ATOM 795 N N . VAL A 1 98 ? 4.735 -4.121 -9.214 1.00 94.31 98 VAL A N 1
ATOM 796 C CA . VAL A 1 98 ? 3.385 -3.727 -8.791 1.00 94.31 98 VAL A CA 1
ATOM 797 C C . VAL A 1 98 ? 2.348 -4.772 -9.215 1.00 94.31 98 VAL A C 1
ATOM 799 O O . VAL A 1 98 ? 1.475 -5.123 -8.431 1.00 94.31 98 VAL A O 1
ATOM 802 N N . GLN A 1 99 ? 2.456 -5.325 -10.426 1.00 93.81 99 GLN A N 1
ATOM 803 C CA . GLN A 1 99 ? 1.595 -6.427 -10.873 1.00 93.81 99 GLN A C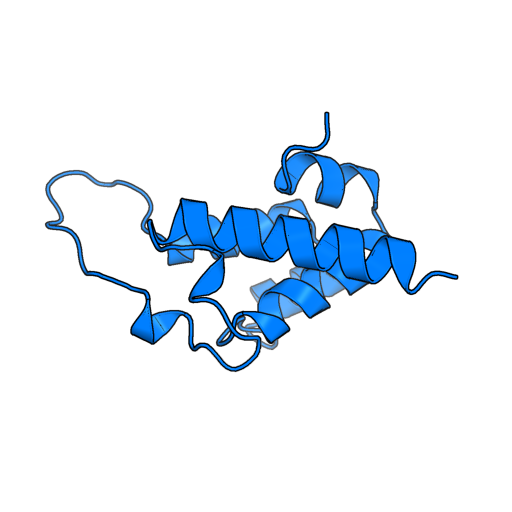A 1
ATOM 804 C C . GLN A 1 99 ? 1.743 -7.676 -9.998 1.00 93.81 99 GLN A C 1
ATOM 806 O O . GLN A 1 99 ? 0.735 -8.294 -9.668 1.00 93.81 99 GLN A O 1
ATOM 811 N N . LEU A 1 100 ? 2.968 -8.022 -9.591 1.00 93.12 100 LEU A N 1
ATOM 812 C CA . LEU A 1 100 ? 3.223 -9.145 -8.690 1.00 93.12 100 LEU A CA 1
ATOM 813 C C . LEU A 1 100 ? 2.578 -8.921 -7.315 1.00 93.12 100 LEU A C 1
ATOM 815 O O . LEU A 1 100 ? 1.868 -9.799 -6.830 1.00 93.12 100 LEU A O 1
ATOM 819 N N . VAL A 1 101 ? 2.771 -7.738 -6.723 1.00 94.06 101 VAL A N 1
ATOM 820 C CA . VAL A 1 101 ? 2.179 -7.355 -5.428 1.00 94.06 101 VAL A CA 1
ATOM 821 C C . VAL A 1 101 ? 0.647 -7.373 -5.489 1.00 94.06 101 VAL A C 1
ATOM 823 O O . VAL A 1 101 ? -0.012 -7.879 -4.584 1.00 94.06 101 VAL A O 1
ATOM 826 N N . LEU A 1 102 ? 0.066 -6.871 -6.582 1.00 93.38 102 LEU A N 1
ATOM 827 C CA . LEU A 1 102 ? -1.385 -6.789 -6.782 1.00 93.38 102 LEU A CA 1
ATOM 828 C C . LEU A 1 102 ? -2.015 -8.067 -7.379 1.00 93.38 102 LEU A C 1
ATOM 830 O O . LEU A 1 102 ? -3.197 -8.044 -7.735 1.00 93.38 102 LEU A O 1
ATOM 834 N N . GLY A 1 103 ? -1.254 -9.161 -7.512 1.00 83.06 103 GLY A N 1
ATOM 835 C CA . GLY A 1 103 ? -1.755 -10.476 -7.934 1.00 83.06 103 GLY A CA 1
ATOM 836 C C . GLY A 1 103 ? -2.215 -10.566 -9.395 1.00 83.06 103 GLY A C 1
ATOM 837 O O . GLY A 1 103 ? -3.234 -11.185 -9.679 1.00 83.06 103 GLY A O 1
ATOM 838 N N . ASP A 1 104 ? -1.511 -9.915 -10.323 1.00 64.62 104 ASP A N 1
ATOM 839 C CA . ASP A 1 104 ? -1.864 -9.821 -11.752 1.00 64.62 104 ASP A CA 1
ATOM 840 C C . ASP A 1 104 ? -1.088 -10.803 -12.661 1.00 64.62 104 ASP A C 1
ATOM 842 O O . ASP A 1 104 ? -0.864 -10.489 -13.831 1.00 64.62 104 ASP A O 1
ATOM 846 N N . VAL A 1 105 ? -0.637 -11.944 -12.121 1.00 50.41 105 VAL A N 1
ATOM 847 C CA . VAL A 1 105 ? 0.174 -12.956 -12.835 1.00 50.41 105 VAL A CA 1
ATOM 848 C C . VAL A 1 105 ? -0.698 -13.987 -13.542 1.00 50.41 105 VAL A C 1
ATOM 850 O O . VAL A 1 105 ? -1.602 -14.538 -12.875 1.00 50.41 105 VAL A O 1
#

Organism: NCBI:txid431675

Sequence (105 aa):
MNNIIENRIRSKCLARIADIFQVDKESLTGDTELTKLYVPQPVRFWKRNAFDKVLDDLRDAAGKESIKLLNTGDFVATTVDDYVRFMQICYEERPKLVQLVLGDV

Secondary structure (DSSP, 8-state):
--HHHHHHHHHHHHHHHHHHHT--GGG--TT-BHHHH--PPP-SS----HHHHHHHHHHHH--HHHHHHHHHTS----BHHHHHHHHHHHHHH-HHHHHHHTT--

pLDDT: mean 88.85, std 10.28, range [46.16, 96.75]

Radius of gyration: 13.58 Å; chains: 1; bounding box: 33×26×41 Å

Foldseek 3Di:
DDPVVLVVLLLLLLVLLCVLLVHDSVPADQAAFSVVSFDDDPPPDPDDHSQSLLLVLLCQLDDPVSNVCSVVVVDDPGGSNSSSVSLVVSCVVPVPSSCVSSVVD